Protein AF-A0A8X8XPQ0-F1 (afdb_monomer_lite)

Secondary structure (DSSP, 8-state):
-EEE----S-----S---SHHHHS--EE--SS-GGGS-TT-B-TTT--BGGGEEE--S---TTTT-HHHHHHHHHHHHHHHHHHHHHHHHHHHHHHHHHHHHHHHHHH-

Structure (mmCIF, N/CA/C/O backbone):
data_AF-A0A8X8XPQ0-F1
#
_entry.id   AF-A0A8X8XPQ0-F1
#
loop_
_atom_site.group_PDB
_atom_site.id
_atom_site.type_symbol
_atom_site.label_atom_id
_atom_site.label_alt_id
_atom_site.label_comp_id
_atom_site.label_asym_id
_atom_site.label_entity_id
_atom_site.label_seq_id
_atom_site.pdbx_PDB_ins_code
_atom_site.Cartn_x
_atom_site.Cartn_y
_atom_site.Cartn_z
_atom_site.occupancy
_atom_site.B_iso_or_equiv
_atom_site.auth_seq_id
_atom_site.auth_comp_id
_atom_site.auth_asym_id
_atom_site.auth_atom_id
_atom_site.pdbx_PDB_model_num
ATOM 1 N N . MET A 1 1 ? -11.216 2.196 26.673 1.00 53.94 1 MET A N 1
ATOM 2 C CA . MET A 1 1 ? -11.235 1.758 25.255 1.00 53.94 1 MET A CA 1
ATOM 3 C C . MET A 1 1 ? -11.029 0.258 25.223 1.00 53.94 1 MET A C 1
ATOM 5 O O . MET A 1 1 ? -10.271 -0.204 26.061 1.00 53.94 1 MET A O 1
ATOM 9 N N . LEU A 1 2 ? -11.692 -0.515 24.352 1.00 52.62 2 LEU A N 1
ATOM 10 C CA . LEU A 1 2 ? -11.440 -1.961 24.265 1.00 52.62 2 LEU A CA 1
ATOM 11 C C . LEU A 1 2 ? -11.214 -2.464 22.832 1.00 52.62 2 LEU A C 1
ATOM 13 O O . LEU A 1 2 ? -11.853 -1.984 21.898 1.00 52.62 2 LEU A O 1
ATOM 17 N N . TYR A 1 3 ? -10.321 -3.446 22.681 1.00 57.41 3 TYR A N 1
ATOM 18 C CA . TYR A 1 3 ? -9.972 -4.126 21.435 1.00 57.41 3 TYR A CA 1
ATOM 19 C C . TYR A 1 3 ? -10.471 -5.574 21.431 1.00 57.41 3 TYR A C 1
ATOM 21 O O . TYR A 1 3 ? -10.349 -6.286 22.425 1.00 57.41 3 TYR A O 1
ATOM 29 N N . CYS A 1 4 ? -11.011 -6.029 20.302 1.00 49.16 4 CYS A N 1
ATOM 30 C CA . CYS A 1 4 ? -11.402 -7.425 20.116 1.00 49.16 4 CYS A CA 1
ATOM 31 C C . CYS A 1 4 ? -10.181 -8.247 19.664 1.00 49.16 4 CYS A C 1
ATOM 33 O O . CYS A 1 4 ? -9.804 -8.194 18.493 1.00 49.16 4 CYS A O 1
ATOM 35 N N . THR A 1 5 ? -9.527 -8.978 20.572 1.00 52.88 5 THR A N 1
ATOM 36 C CA . THR A 1 5 ? -8.434 -9.899 20.210 1.00 52.88 5 THR A CA 1
ATOM 37 C C . THR A 1 5 ? -8.997 -11.250 19.789 1.00 52.88 5 THR A C 1
ATOM 39 O O . THR A 1 5 ? -9.663 -11.935 20.567 1.00 52.88 5 THR A O 1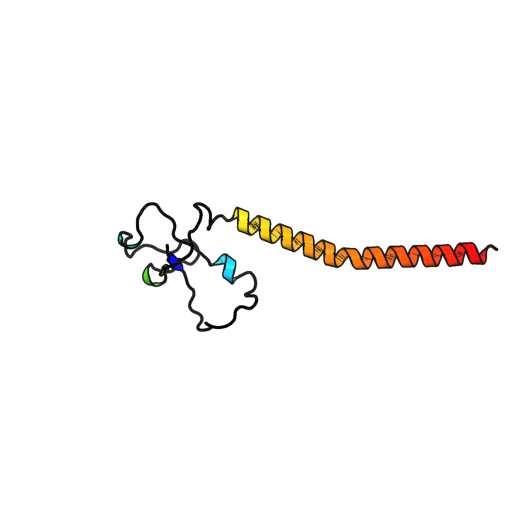
ATOM 42 N N . PHE A 1 6 ? -8.698 -11.665 18.560 1.00 44.72 6 PHE A N 1
ATOM 43 C CA . PHE A 1 6 ? -8.823 -13.060 18.158 1.00 44.72 6 PHE A CA 1
ATOM 44 C C . PHE A 1 6 ? -7.607 -13.792 18.743 1.00 44.72 6 PHE A C 1
ATOM 46 O O . PHE A 1 6 ? -6.495 -13.658 18.245 1.00 44.72 6 PHE A O 1
ATOM 53 N N . LEU A 1 7 ? -7.793 -14.472 19.877 1.00 42.44 7 LEU A N 1
ATOM 54 C CA . LEU A 1 7 ? -6.767 -15.317 20.487 1.00 42.44 7 LEU A CA 1
ATOM 55 C C . LEU A 1 7 ? -6.547 -16.551 19.602 1.00 42.44 7 LEU A C 1
ATOM 57 O O . LEU A 1 7 ? -7.137 -17.601 19.832 1.00 42.44 7 LEU A O 1
ATOM 61 N N . THR A 1 8 ? -5.690 -16.437 18.597 1.00 43.06 8 THR A N 1
ATOM 62 C CA . THR A 1 8 ? -4.793 -17.549 18.274 1.00 43.06 8 THR A CA 1
ATOM 63 C C . THR A 1 8 ? -3.577 -17.372 19.175 1.00 43.06 8 THR A C 1
ATOM 65 O O . THR A 1 8 ? -2.969 -16.304 19.144 1.00 43.06 8 THR A O 1
ATOM 68 N N . GLY A 1 9 ? -3.281 -18.357 20.027 1.00 41.59 9 GLY A N 1
ATOM 69 C CA . GLY A 1 9 ? -2.224 -18.315 21.042 1.00 41.59 9 GLY A CA 1
ATOM 70 C C . GLY A 1 9 ? -0.811 -18.174 20.470 1.00 41.59 9 GLY A C 1
ATOM 71 O O . GLY A 1 9 ? -0.069 -19.143 20.426 1.00 41.59 9 GLY A O 1
ATOM 72 N N . TYR A 1 10 ? -0.462 -16.964 20.048 1.00 45.78 10 TYR A N 1
ATOM 73 C CA . TYR A 1 10 ? 0.873 -16.510 19.668 1.00 45.78 10 TYR A CA 1
ATOM 74 C C . TY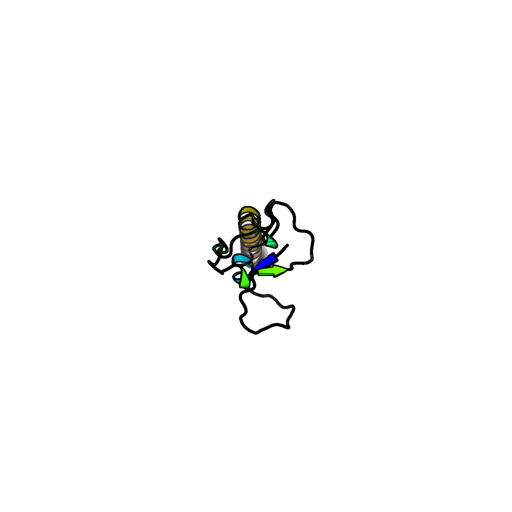R A 1 10 ? 0.981 -15.038 20.089 1.00 45.78 10 TYR A C 1
ATOM 76 O O . TYR A 1 10 ? 0.881 -14.116 19.277 1.00 45.78 10 TYR A O 1
ATOM 84 N N . ASP A 1 11 ? 1.097 -14.830 21.399 1.00 51.41 11 ASP A N 1
ATOM 85 C CA . ASP A 1 11 ? 1.736 -13.635 21.940 1.00 51.41 11 ASP A CA 1
ATOM 86 C C . ASP A 1 11 ? 3.256 -13.839 21.836 1.00 51.41 11 ASP A C 1
ATOM 88 O O . ASP A 1 11 ? 3.735 -14.959 21.997 1.00 51.41 11 ASP A O 1
ATOM 92 N N . ILE A 1 12 ? 3.997 -12.748 21.614 1.00 36.19 12 ILE A N 1
ATOM 93 C CA . ILE A 1 12 ? 5.452 -12.662 21.371 1.00 36.19 12 ILE A CA 1
ATOM 94 C C . ILE A 1 12 ? 5.817 -12.834 19.887 1.00 36.19 12 ILE A C 1
ATOM 96 O O . ILE A 1 12 ? 6.093 -13.931 19.432 1.00 36.19 12 ILE A O 1
ATOM 100 N N . ILE A 1 13 ? 5.815 -11.733 19.128 1.00 30.67 13 ILE A N 1
ATOM 101 C CA . ILE A 1 13 ? 6.833 -11.344 18.125 1.00 30.67 13 ILE A CA 1
ATOM 102 C C . ILE A 1 13 ? 6.313 -10.072 17.418 1.00 30.67 13 ILE A C 1
ATOM 104 O O . ILE A 1 13 ? 5.268 -10.063 16.770 1.00 30.67 13 ILE A O 1
ATOM 108 N N . GLN A 1 14 ? 7.062 -8.976 17.564 1.00 38.75 14 GLN A N 1
ATOM 109 C CA . GLN A 1 14 ? 6.911 -7.681 16.881 1.00 38.75 14 GLN A CA 1
ATOM 110 C C . GLN A 1 14 ? 7.294 -7.763 15.388 1.00 38.75 14 GLN A C 1
ATOM 112 O O . GLN A 1 14 ? 8.095 -6.970 14.905 1.00 38.75 14 GLN A O 1
ATOM 117 N N . VAL A 1 15 ? 6.779 -8.734 14.632 1.00 35.75 15 VAL A N 1
ATOM 118 C CA . VAL A 1 15 ? 7.158 -8.898 13.219 1.00 35.75 15 VAL A CA 1
ATOM 119 C C . VAL A 1 15 ? 5.914 -9.133 12.375 1.00 35.75 15 VAL A C 1
ATOM 121 O O . VAL A 1 15 ? 5.243 -10.153 12.491 1.00 35.75 15 VAL A O 1
ATOM 124 N N . GLN A 1 16 ? 5.613 -8.138 11.539 1.00 44.56 16 GLN A N 1
ATOM 125 C CA . GLN A 1 16 ? 4.949 -8.285 10.246 1.00 44.56 16 GLN A CA 1
ATOM 126 C C . GLN A 1 16 ? 3.777 -9.283 10.200 1.00 44.56 16 GLN A C 1
ATOM 128 O O . GLN A 1 16 ? 3.850 -10.299 9.511 1.00 44.56 16 GLN A O 1
ATOM 133 N N . LYS A 1 17 ? 2.653 -8.998 10.871 1.00 41.28 17 LYS A N 1
ATOM 134 C CA . LYS A 1 17 ? 1.435 -9.781 10.622 1.00 41.28 17 LYS A CA 1
ATOM 135 C C . LYS A 1 17 ? 0.693 -9.261 9.377 1.00 41.28 17 LYS A C 1
ATOM 137 O O . LYS A 1 17 ? 0.294 -8.092 9.341 1.00 41.28 17 LYS A O 1
ATOM 142 N N . PRO A 1 18 ? 0.540 -10.099 8.335 1.00 40.53 18 PRO A N 1
ATOM 143 C CA . PRO A 1 18 ? 0.247 -9.666 6.975 1.00 40.53 18 PRO A CA 1
ATOM 144 C C . PRO A 1 18 ? -1.244 -9.378 6.822 1.00 40.53 18 PRO A C 1
ATOM 146 O O . PRO A 1 18 ? -2.022 -10.315 6.848 1.00 40.53 18 PRO A O 1
ATOM 149 N N . ILE A 1 19 ? -1.632 -8.105 6.659 1.00 42.56 19 ILE A N 1
ATOM 150 C CA . ILE A 1 19 ? -2.913 -7.569 6.118 1.00 42.56 19 ILE A CA 1
ATOM 151 C C . ILE A 1 19 ? -4.249 -8.048 6.756 1.00 42.56 19 ILE A C 1
ATOM 153 O O . ILE A 1 19 ? -5.136 -7.227 6.985 1.00 42.56 19 ILE A O 1
ATOM 157 N N . LEU A 1 20 ? -4.417 -9.325 7.086 1.00 40.62 20 LEU A N 1
ATOM 158 C CA . LEU A 1 20 ? -5.562 -9.965 7.733 1.00 40.62 20 LEU A CA 1
ATOM 159 C C . LEU A 1 20 ? -5.747 -9.536 9.199 1.00 40.62 20 LEU A C 1
ATOM 161 O O . LEU A 1 20 ? -6.883 -9.345 9.628 1.00 40.62 20 LEU A O 1
ATOM 165 N N . GLU A 1 21 ? -4.670 -9.278 9.949 1.00 41.78 21 GLU A N 1
ATOM 166 C CA . GLU A 1 21 ? -4.774 -8.832 11.354 1.00 41.78 21 GLU A CA 1
ATOM 167 C C . GLU A 1 21 ? -5.345 -7.405 11.479 1.00 41.78 21 GLU A C 1
ATOM 169 O O . GLU A 1 21 ? -6.081 -7.086 12.413 1.00 41.78 21 GLU A O 1
ATOM 174 N N . TRP A 1 22 ? -5.067 -6.546 10.496 1.00 42.22 22 TRP A N 1
ATOM 175 C CA . TRP A 1 22 ? -5.568 -5.169 10.455 1.00 42.22 22 TR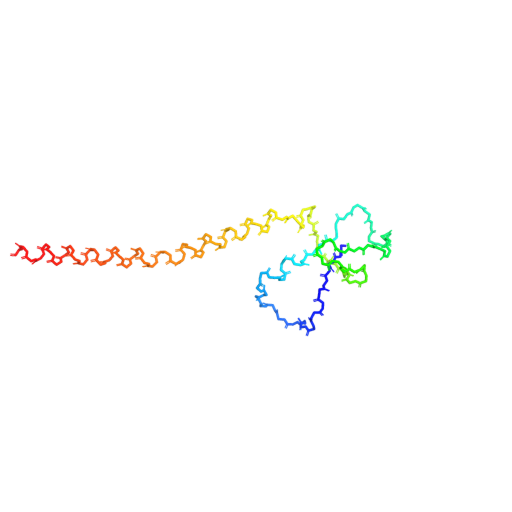P A CA 1
ATOM 176 C C . TRP A 1 22 ? -7.039 -5.078 10.045 1.00 42.22 22 TRP A C 1
ATOM 178 O O . TRP A 1 22 ? -7.719 -4.112 10.390 1.00 42.22 22 TRP A O 1
ATOM 188 N N . LEU A 1 23 ? -7.551 -6.081 9.327 1.00 43.09 23 LEU A N 1
ATOM 189 C CA . LEU A 1 23 ? -8.949 -6.114 8.905 1.00 43.09 23 LEU A CA 1
ATOM 190 C C . LEU A 1 23 ? -9.890 -6.461 10.066 1.00 43.09 23 LEU A C 1
ATOM 192 O O . LEU A 1 23 ? -10.981 -5.895 10.129 1.00 43.09 23 LEU A O 1
ATOM 196 N N . LEU A 1 24 ? -9.448 -7.284 11.025 1.00 53.06 24 LEU A N 1
ATOM 197 C CA . LEU A 1 24 ? -10.245 -7.684 12.194 1.00 53.06 24 LEU A CA 1
ATOM 198 C C . LEU A 1 24 ? -10.058 -6.812 13.450 1.00 53.06 24 LEU A C 1
ATOM 200 O O . LEU A 1 24 ? -10.642 -7.108 14.495 1.00 53.06 24 LEU A O 1
ATOM 204 N N . ARG A 1 25 ? -9.279 -5.724 13.387 1.00 65.06 25 ARG A N 1
ATOM 205 C CA . ARG A 1 25 ? -9.112 -4.816 14.532 1.00 65.06 25 ARG A CA 1
ATOM 206 C C . ARG A 1 25 ? -10.305 -3.863 14.629 1.00 65.06 25 ARG A C 1
ATOM 208 O O . ARG A 1 25 ? -10.322 -2.830 13.972 1.00 65.06 25 ARG A O 1
ATOM 215 N N . TYR A 1 26 ? -11.288 -4.194 15.460 1.00 73.06 26 TYR A N 1
ATOM 216 C CA . TYR A 1 26 ? -12.330 -3.253 15.878 1.00 73.06 26 TYR A CA 1
ATOM 217 C C . TYR A 1 26 ? -11.952 -2.620 17.221 1.00 73.06 26 TYR A C 1
ATOM 219 O O . TYR A 1 26 ? -11.554 -3.331 18.153 1.00 73.06 26 TYR A O 1
ATOM 227 N N . ILE A 1 27 ? -12.071 -1.294 17.310 1.00 76.88 27 ILE A N 1
ATOM 228 C CA . ILE A 1 27 ? -11.862 -0.526 18.541 1.00 76.88 27 ILE A CA 1
ATOM 229 C C . ILE A 1 27 ? -13.197 0.089 18.953 1.00 76.88 27 ILE A C 1
ATOM 231 O O . ILE A 1 27 ? -13.813 0.808 18.170 1.00 76.88 27 ILE A O 1
ATOM 235 N N . TYR A 1 28 ? -13.620 -0.183 20.189 1.00 76.56 28 TYR A N 1
ATOM 236 C CA . TYR A 1 28 ? -14.826 0.411 20.761 1.00 76.56 28 TYR A CA 1
ATOM 237 C C . TYR A 1 28 ? -14.546 1.849 21.225 1.00 76.56 28 TYR A C 1
ATOM 239 O O . TYR A 1 28 ? -13.740 2.057 22.141 1.00 76.56 28 TYR A O 1
ATOM 247 N N . ASN A 1 29 ? -15.207 2.818 20.586 1.00 75.94 29 ASN A N 1
ATOM 248 C CA . ASN A 1 29 ? -15.105 4.252 20.873 1.00 75.94 29 ASN A CA 1
ATOM 249 C C . ASN A 1 29 ? -16.484 4.933 20.763 1.00 75.94 29 ASN A C 1
ATOM 251 O O . ASN A 1 29 ? -16.662 5.893 20.016 1.00 75.94 29 ASN A O 1
ATOM 255 N N . ASP A 1 30 ? -17.476 4.390 21.470 1.00 75.62 30 ASP A N 1
ATOM 256 C CA . ASP A 1 30 ? -18.815 4.978 21.544 1.00 75.62 30 ASP A CA 1
ATOM 257 C C . ASP A 1 30 ? -18.978 5.873 22.779 1.00 75.62 30 ASP A C 1
ATOM 259 O O . ASP A 1 30 ? -18.205 5.817 23.736 1.00 75.62 30 ASP A O 1
ATOM 263 N N . ARG A 1 31 ? -20.034 6.699 22.776 1.00 75.00 31 ARG A N 1
ATOM 264 C CA . ARG A 1 31 ? -20.365 7.599 23.898 1.00 75.00 31 ARG A CA 1
ATOM 265 C C . ARG A 1 31 ? -20.748 6.841 25.169 1.00 75.00 31 ARG A C 1
ATOM 267 O O . ARG A 1 31 ? -20.610 7.369 26.269 1.00 75.00 31 ARG A O 1
ATOM 274 N N . THR A 1 32 ? -21.274 5.629 25.021 1.00 79.81 32 THR A N 1
ATOM 275 C CA . THR A 1 32 ? -21.634 4.764 26.140 1.00 79.81 32 THR A CA 1
ATOM 276 C C . THR A 1 32 ? -20.391 4.045 26.660 1.00 79.81 32 THR A C 1
ATOM 278 O O . THR A 1 32 ? -19.701 3.389 25.877 1.00 79.81 32 THR A O 1
ATOM 281 N N . PRO A 1 33 ? -20.097 4.109 27.970 1.00 79.81 33 PRO A N 1
ATOM 282 C CA . PRO A 1 33 ? -18.993 3.350 28.540 1.00 79.81 33 PRO A CA 1
ATOM 283 C C . PRO A 1 33 ? -19.259 1.849 28.380 1.00 79.81 33 PRO A C 1
ATOM 285 O O . PRO A 1 33 ? -20.406 1.394 28.425 1.00 79.81 33 PRO A O 1
ATOM 288 N N . PHE A 1 34 ? -18.197 1.078 28.167 1.00 76.88 34 PHE A N 1
ATOM 289 C CA . PHE A 1 34 ? -18.294 -0.342 27.830 1.00 76.88 34 PHE A CA 1
ATOM 290 C C . PHE A 1 34 ? -18.939 -1.180 28.944 1.00 76.88 34 PHE A C 1
ATOM 292 O O . PHE A 1 34 ? -19.604 -2.182 28.676 1.00 76.88 34 PHE A O 1
ATOM 299 N N . GLU A 1 35 ? -18.803 -0.756 30.200 1.00 79.50 35 GLU A N 1
ATOM 300 C CA . GLU A 1 35 ? -19.402 -1.429 31.352 1.00 79.50 35 GLU A CA 1
ATOM 301 C C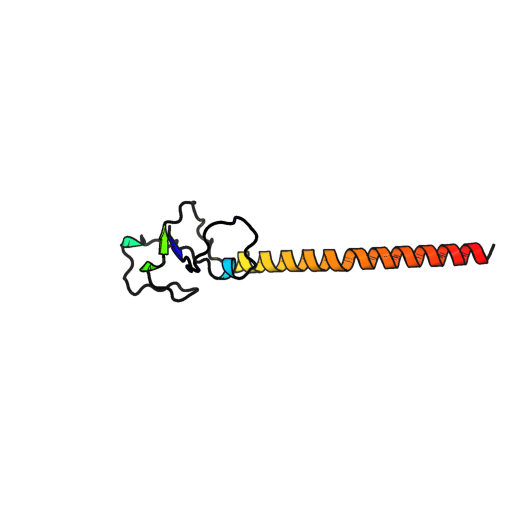 . GLU A 1 35 ? -20.934 -1.440 31.263 1.00 79.50 35 GLU A C 1
ATOM 303 O O . GLU A 1 35 ? -21.554 -2.438 31.619 1.00 79.50 35 GLU A O 1
ATOM 308 N N . LYS A 1 36 ? -21.539 -0.383 30.701 1.00 82.75 36 LYS A N 1
ATOM 309 C CA . LYS A 1 36 ? -23.000 -0.236 30.560 1.00 82.75 36 LYS A CA 1
ATOM 310 C C . LYS A 1 36 ? -23.581 -0.936 29.332 1.00 82.75 36 LYS A C 1
ATOM 312 O O . LYS A 1 36 ? -24.796 -0.935 29.149 1.00 82.75 36 LYS A O 1
ATOM 317 N N . LEU A 1 37 ? -22.738 -1.506 28.474 1.00 82.38 37 LEU A N 1
ATOM 318 C CA . LEU A 1 37 ? -23.200 -2.227 27.294 1.00 82.38 37 LEU A CA 1
ATOM 319 C C . LEU A 1 37 ? -23.869 -3.541 27.703 1.00 82.38 37 LEU A C 1
ATOM 321 O O . LEU A 1 37 ? -23.385 -4.232 28.597 1.00 82.38 37 LEU A O 1
ATOM 325 N N . THR A 1 38 ? -24.958 -3.905 27.038 1.00 80.56 38 THR A N 1
ATOM 326 C CA . THR A 1 38 ? -25.634 -5.183 27.293 1.00 80.56 38 THR A CA 1
ATOM 327 C C . THR A 1 38 ? -24.764 -6.361 26.833 1.00 80.56 38 THR A C 1
ATOM 329 O O . THR A 1 38 ? -23.923 -6.217 25.942 1.00 80.56 38 THR A O 1
ATOM 332 N N . ASP A 1 39 ? -24.961 -7.544 27.416 1.00 76.44 39 ASP A N 1
ATOM 333 C CA . ASP A 1 39 ? -24.198 -8.751 27.046 1.00 76.44 39 ASP A CA 1
ATOM 334 C C . ASP A 1 39 ? -24.508 -9.264 25.630 1.00 76.44 39 ASP A C 1
ATOM 336 O O . ASP A 1 39 ? -23.723 -10.017 25.055 1.00 76.44 39 ASP A O 1
ATOM 340 N N . ASN A 1 40 ? -25.606 -8.785 25.035 1.00 80.75 40 ASN A N 1
ATOM 341 C CA . ASN A 1 40 ? -26.001 -9.048 23.649 1.00 80.75 40 ASN A CA 1
ATOM 342 C C . ASN A 1 40 ? -25.224 -8.204 22.626 1.00 80.75 40 ASN A C 1
ATOM 344 O O . ASN A 1 40 ? -25.537 -8.226 21.437 1.00 80.75 40 ASN A O 1
ATOM 348 N N . TYR A 1 41 ? -24.228 -7.434 23.063 1.00 82.31 41 TYR A N 1
ATOM 349 C CA . TYR A 1 41 ? -23.376 -6.689 22.153 1.00 82.31 41 TYR A CA 1
ATOM 350 C C . TYR A 1 41 ? -22.382 -7.607 21.431 1.00 82.31 41 TYR A C 1
ATOM 352 O O . TYR A 1 41 ? -21.561 -8.297 22.052 1.00 82.31 41 TYR A O 1
ATOM 360 N N . PHE A 1 42 ? -22.422 -7.551 20.100 1.00 81.81 42 PHE A N 1
ATOM 361 C CA . PHE A 1 42 ? -21.519 -8.268 19.209 1.00 81.81 42 PHE A CA 1
ATOM 362 C C . PHE A 1 42 ? -20.647 -7.292 18.423 1.00 81.81 42 PHE A C 1
ATOM 364 O O . PHE A 1 42 ? -21.114 -6.264 17.937 1.00 81.81 42 PHE A O 1
ATOM 371 N N . CYS A 1 43 ? -19.368 -7.634 18.265 1.00 81.62 43 CYS A N 1
ATOM 372 C CA . CYS A 1 43 ? -18.451 -6.873 17.426 1.00 81.62 43 CYS A CA 1
ATOM 373 C C . CYS A 1 43 ? -18.958 -6.837 15.967 1.00 81.62 43 CYS A C 1
ATOM 375 O O . CYS A 1 43 ? -19.108 -7.909 15.377 1.00 81.62 43 CYS A O 1
ATOM 377 N N . PRO A 1 44 ? -19.135 -5.659 15.339 1.00 78.94 44 PRO A N 1
ATOM 378 C CA . PRO A 1 44 ? -19.664 -5.557 13.973 1.00 78.94 44 PRO A CA 1
ATOM 379 C C . PRO A 1 44 ? -18.709 -6.104 12.901 1.00 78.94 44 PRO A C 1
ATOM 381 O O . PRO A 1 44 ? -19.122 -6.338 11.772 1.00 78.94 44 PRO A O 1
ATOM 384 N N . VAL A 1 45 ? -17.432 -6.315 13.239 1.00 72.81 45 VAL A N 1
ATOM 385 C CA . VAL A 1 45 ? -16.417 -6.825 12.303 1.00 72.81 45 VAL A CA 1
ATOM 386 C C . VAL A 1 45 ? -16.331 -8.354 12.318 1.00 72.81 45 VAL A C 1
ATOM 388 O O . VAL A 1 45 ? -16.097 -8.961 11.279 1.00 72.81 45 VAL A O 1
ATOM 391 N N . CYS A 1 46 ? -16.492 -8.992 13.482 1.00 71.62 46 CYS A N 1
ATOM 392 C CA . CYS A 1 46 ? -16.220 -10.428 13.645 1.00 71.62 46 CYS A CA 1
ATOM 393 C C . CYS A 1 46 ? -17.282 -11.212 14.431 1.00 71.62 46 CYS A C 1
ATOM 395 O O . CYS A 1 46 ? -17.095 -12.403 14.673 1.00 71.62 46 CYS A O 1
ATOM 397 N N . GLY A 1 47 ? -18.362 -10.570 14.887 1.00 76.44 47 GLY A N 1
ATOM 398 C CA . GLY A 1 47 ? -19.432 -11.224 15.649 1.00 76.44 47 GLY A CA 1
ATOM 399 C C . GLY A 1 47 ? -19.004 -11.739 17.028 1.00 76.44 47 GLY A C 1
ATOM 400 O O . GLY A 1 47 ? -19.681 -12.569 17.628 1.00 76.44 47 GLY A O 1
ATOM 401 N N . ALA A 1 48 ? -17.858 -11.2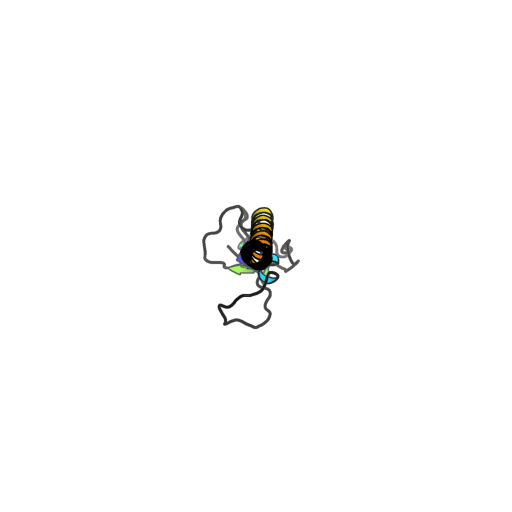97 17.553 1.00 80.62 48 ALA A N 1
ATOM 402 C CA . ALA A 1 48 ? -17.405 -11.705 18.876 1.00 80.62 48 ALA A CA 1
ATOM 403 C C . ALA A 1 48 ? -18.282 -11.077 19.982 1.00 80.62 48 ALA A C 1
ATOM 405 O O . ALA A 1 48 ? -18.538 -9.873 19.927 1.00 80.62 48 ALA A O 1
ATOM 406 N N . PRO A 1 49 ? -18.703 -11.850 21.003 1.00 82.88 49 PRO A N 1
ATOM 407 C CA . PRO A 1 49 ? -19.439 -11.334 22.149 1.00 82.88 49 PRO A CA 1
ATOM 408 C C . PRO A 1 49 ? -18.540 -10.474 23.044 1.00 82.88 49 PRO A C 1
ATOM 410 O O . PRO A 1 49 ? -17.316 -10.661 23.076 1.00 82.88 49 PRO A O 1
ATOM 413 N N . LYS A 1 50 ? -19.171 -9.603 23.838 1.00 80.81 50 LYS A N 1
ATOM 414 C CA . LYS A 1 50 ? -18.561 -8.636 24.771 1.00 80.81 50 LYS A CA 1
ATOM 415 C C . LYS A 1 50 ? -17.348 -9.163 25.567 1.00 80.81 50 LYS A C 1
ATOM 417 O O . LYS A 1 50 ? -16.349 -8.465 25.693 1.00 80.81 50 LYS A O 1
ATOM 422 N N . ARG A 1 51 ? -17.361 -10.425 26.010 1.00 78.12 51 ARG A N 1
ATOM 423 C CA . ARG A 1 51 ? -16.251 -11.082 26.745 1.00 78.12 51 ARG A CA 1
ATOM 424 C C . ARG A 1 51 ? -14.888 -11.128 26.029 1.00 78.12 51 ARG A C 1
ATOM 426 O O . ARG A 1 51 ? -13.882 -11.394 26.676 1.00 78.12 51 ARG A O 1
ATOM 433 N N . ARG A 1 52 ? -14.833 -10.931 24.705 1.00 74.00 52 ARG A N 1
ATOM 434 C CA . ARG A 1 52 ? -13.575 -10.938 23.922 1.00 74.00 52 ARG A CA 1
ATOM 435 C C . ARG A 1 52 ? -12.919 -9.562 23.784 1.00 74.00 52 ARG A C 1
ATOM 437 O O . ARG A 1 52 ? -11.825 -9.463 23.230 1.00 74.00 52 ARG A O 1
ATOM 444 N N . PHE A 1 53 ? -13.568 -8.515 24.276 1.00 77.31 53 PHE A N 1
ATOM 445 C CA . PHE A 1 53 ? -13.016 -7.171 24.280 1.00 77.31 53 PHE A CA 1
ATOM 446 C C . PHE A 1 53 ? -12.056 -7.002 25.461 1.00 77.31 53 PHE A C 1
ATOM 448 O O . PHE A 1 53 ? -12.391 -7.329 26.597 1.00 77.31 53 PHE A O 1
ATOM 455 N N . ARG A 1 54 ? -10.857 -6.484 25.198 1.00 77.00 54 ARG A N 1
ATOM 456 C CA . ARG A 1 54 ? -9.818 -6.211 26.202 1.00 77.00 54 ARG A CA 1
ATOM 457 C C . ARG A 1 54 ? -9.515 -4.721 26.287 1.00 77.00 54 ARG A C 1
ATOM 459 O O . ARG A 1 54 ? -9.544 -4.078 25.247 1.00 77.00 54 ARG A O 1
ATOM 466 N N . PRO A 1 55 ? -9.184 -4.162 27.459 1.00 70.06 55 PRO A N 1
ATOM 467 C CA . PRO A 1 55 ? -8.856 -2.745 27.595 1.00 70.06 55 PRO A CA 1
ATOM 468 C C . PRO A 1 55 ? -7.636 -2.355 26.744 1.00 70.06 55 PRO A C 1
ATOM 470 O O . PRO A 1 55 ? -6.546 -2.885 26.924 1.00 70.06 55 PRO A O 1
ATOM 473 N N . TYR A 1 56 ? -7.839 -1.441 25.796 1.00 62.56 56 TYR A N 1
ATOM 474 C CA . TYR A 1 56 ? -6.818 -0.809 24.964 1.00 62.56 56 TYR A CA 1
ATOM 475 C C . TYR A 1 56 ? -6.349 0.478 25.648 1.00 62.56 56 TYR A C 1
ATOM 477 O O . TYR A 1 56 ? -7.182 1.299 26.031 1.00 62.56 56 TYR A O 1
ATOM 485 N N . ALA A 1 57 ? -5.037 0.628 25.822 1.00 53.69 57 ALA A N 1
ATOM 486 C CA . ALA A 1 57 ? -4.425 1.731 26.559 1.00 53.69 57 ALA A CA 1
ATOM 487 C C . ALA A 1 57 ? -4.167 3.038 25.773 1.00 53.69 57 ALA A C 1
ATOM 489 O O . ALA A 1 57 ? -4.203 4.086 26.413 1.00 53.69 57 ALA A O 1
ATOM 490 N N . PRO A 1 58 ? -3.884 3.054 24.453 1.00 66.69 58 PRO A N 1
ATOM 491 C CA . PRO A 1 58 ? -3.601 4.319 23.778 1.00 66.69 58 PRO A CA 1
ATOM 492 C C . PRO A 1 58 ? -4.895 5.085 23.488 1.00 66.69 58 PRO A C 1
ATOM 494 O O . PRO A 1 58 ? -5.928 4.472 23.226 1.00 66.69 58 PRO A O 1
ATOM 497 N N . ASP A 1 59 ? -4.819 6.417 23.514 1.00 58.19 59 ASP A N 1
ATOM 498 C CA . ASP A 1 59 ? -5.912 7.299 23.105 1.00 58.19 59 ASP A CA 1
ATOM 499 C C . ASP A 1 59 ? -6.216 7.090 21.616 1.00 58.19 59 ASP A C 1
ATOM 501 O O . ASP A 1 59 ? -5.325 7.083 20.763 1.00 58.19 59 ASP A O 1
ATOM 505 N N . VAL A 1 60 ? -7.487 6.859 21.312 1.00 61.59 60 VAL A N 1
ATOM 506 C CA . VAL A 1 60 ? -7.953 6.492 19.985 1.00 61.59 60 VAL A CA 1
ATOM 507 C C . VAL A 1 60 ? -8.861 7.593 19.464 1.00 61.59 60 VAL A C 1
ATOM 509 O O . VAL A 1 60 ? -9.914 7.881 20.033 1.00 61.59 60 VAL A O 1
ATOM 512 N N . SER A 1 61 ? -8.471 8.181 18.334 1.00 61.84 61 SER A N 1
ATOM 513 C CA . SER A 1 61 ? -9.254 9.216 17.665 1.00 61.84 61 SER A CA 1
ATOM 514 C C . SER A 1 61 ? -10.635 8.695 17.237 1.00 61.84 61 SER A C 1
ATOM 516 O O . SER A 1 61 ? -10.845 7.494 17.031 1.00 61.84 61 SER A O 1
ATOM 518 N N . LYS A 1 62 ? -11.598 9.613 17.078 1.00 62.41 62 LYS A N 1
ATOM 519 C CA . LYS A 1 62 ? -13.019 9.317 16.788 1.00 62.41 62 LYS A CA 1
ATOM 520 C C . LYS A 1 62 ? -13.259 8.444 15.539 1.00 62.41 62 LYS A C 1
ATOM 522 O O . LYS A 1 62 ? -14.346 7.904 15.396 1.00 62.41 62 LYS A O 1
ATOM 527 N N . ASN A 1 63 ? -12.251 8.256 14.680 1.00 59.38 63 ASN A N 1
ATOM 528 C CA . ASN A 1 63 ? -12.355 7.554 13.396 1.00 59.38 63 ASN A CA 1
ATOM 529 C C . ASN A 1 63 ? -11.424 6.333 13.267 1.00 59.38 63 ASN A C 1
ATOM 531 O O . ASN A 1 63 ? -11.159 5.877 12.162 1.00 59.38 63 ASN A O 1
ATOM 535 N N . ALA A 1 64 ? -10.915 5.755 14.355 1.00 62.00 64 ALA A N 1
ATOM 536 C CA . ALA A 1 64 ? -9.935 4.664 14.238 1.00 62.00 64 ALA A CA 1
ATOM 537 C C . ALA A 1 64 ? -10.450 3.354 13.606 1.00 62.00 64 ALA A C 1
ATOM 539 O O . ALA A 1 64 ? -9.654 2.471 13.285 1.00 62.00 64 ALA A O 1
ATOM 540 N N . ASN A 1 65 ? -11.765 3.214 13.419 1.00 67.00 65 ASN A N 1
ATOM 541 C CA . ASN A 1 65 ? -12.368 2.080 12.715 1.00 67.00 65 ASN A CA 1
ATOM 542 C C . ASN A 1 65 ? -12.795 2.417 11.271 1.00 67.00 65 ASN A C 1
ATOM 544 O O . ASN A 1 65 ? -13.510 1.635 10.646 1.00 67.00 65 ASN A O 1
ATOM 548 N N . SER A 1 66 ? -12.398 3.577 10.743 1.00 64.00 66 SER A N 1
ATOM 549 C CA . SER A 1 66 ? -12.826 4.028 9.422 1.00 64.00 66 SER A CA 1
ATOM 550 C C . SER A 1 66 ? -12.195 3.171 8.307 1.00 64.00 66 SER A C 1
ATOM 552 O O . SER A 1 66 ? -11.028 2.763 8.360 1.00 64.00 66 SER A O 1
ATOM 554 N N . THR A 1 67 ? -13.013 2.776 7.326 1.00 66.44 67 THR A N 1
ATOM 555 C CA . THR A 1 67 ? -12.587 1.873 6.238 1.00 66.44 67 THR A CA 1
ATOM 556 C C . THR A 1 67 ? -11.824 2.591 5.132 1.00 66.44 67 THR A C 1
ATOM 558 O O . THR A 1 67 ? -11.070 1.954 4.406 1.00 66.44 67 THR A O 1
ATOM 561 N N . ASP A 1 68 ? -12.014 3.899 5.024 1.00 63.12 68 ASP A N 1
ATOM 562 C CA . ASP A 1 68 ? -11.296 4.860 4.182 1.00 63.12 68 ASP A CA 1
ATOM 563 C C . ASP A 1 68 ? -9.790 4.798 4.450 1.00 63.12 68 ASP A C 1
ATOM 565 O O . ASP A 1 68 ? -9.049 4.372 3.571 1.00 63.12 68 ASP A O 1
ATOM 569 N N . VAL A 1 69 ? -9.346 4.989 5.698 1.00 65.81 69 VAL A N 1
ATOM 570 C CA . VAL A 1 69 ? -7.921 4.867 6.074 1.00 65.81 69 VAL A CA 1
ATOM 571 C C . VAL A 1 69 ? -7.328 3.499 5.695 1.00 65.81 69 VAL A C 1
ATOM 573 O O . VAL A 1 69 ? -6.141 3.376 5.375 1.00 65.81 69 VAL A O 1
ATOM 576 N N . ARG A 1 70 ? -8.146 2.437 5.713 1.00 67.75 70 ARG A N 1
ATOM 577 C CA . ARG A 1 70 ? -7.724 1.081 5.319 1.00 67.75 70 ARG A CA 1
ATOM 578 C C . ARG A 1 70 ? -7.639 0.902 3.804 1.00 67.75 70 ARG A C 1
ATOM 580 O O . ARG A 1 70 ? -6.823 0.097 3.354 1.00 67.75 70 ARG A O 1
ATOM 587 N N . LYS A 1 71 ? -8.484 1.588 3.033 1.00 70.94 71 LYS A N 1
ATOM 588 C CA . LYS A 1 71 ? -8.462 1.573 1.564 1.00 70.94 71 LYS A CA 1
ATOM 589 C C . LYS A 1 71 ? -7.292 2.397 1.047 1.00 70.94 71 LYS A C 1
ATOM 591 O O . LYS A 1 71 ? -6.479 1.853 0.307 1.00 70.94 71 LYS A O 1
ATOM 596 N N . ASP A 1 72 ? -7.116 3.603 1.570 1.00 71.94 72 ASP A N 1
ATOM 597 C CA . ASP A 1 72 ? -6.048 4.516 1.160 1.00 71.94 72 ASP A CA 1
ATOM 598 C C . ASP A 1 72 ? -4.667 3.886 1.385 1.00 71.94 72 ASP A C 1
ATOM 600 O O . ASP A 1 72 ? -3.811 3.889 0.501 1.00 71.94 72 ASP A O 1
ATOM 604 N N . ARG A 1 73 ? -4.466 3.219 2.533 1.00 74.00 73 ARG A N 1
ATOM 605 C CA . ARG A 1 73 ? -3.223 2.478 2.807 1.00 74.00 73 ARG A CA 1
ATOM 606 C C . ARG A 1 73 ? -2.992 1.330 1.820 1.00 74.00 73 ARG A C 1
ATOM 608 O O . ARG A 1 73 ? -1.858 1.089 1.422 1.00 74.00 73 ARG A O 1
ATOM 615 N N . LYS A 1 74 ? -4.044 0.602 1.433 1.00 74.81 74 LYS A N 1
ATOM 616 C CA . LYS A 1 74 ? -3.931 -0.488 0.447 1.00 74.81 74 LYS A CA 1
ATOM 617 C C . LYS A 1 74 ? -3.594 0.042 -0.943 1.00 74.81 74 LYS A C 1
ATOM 619 O O . LYS A 1 74 ? -2.854 -0.614 -1.669 1.00 74.81 74 LYS A O 1
ATOM 624 N N . GLU A 1 75 ? -4.139 1.191 -1.317 1.00 76.19 75 GLU A N 1
ATOM 625 C CA . GLU A 1 75 ? -3.882 1.823 -2.611 1.00 76.19 75 GLU A CA 1
ATOM 626 C C . GLU A 1 75 ? -2.456 2.364 -2.705 1.00 76.19 75 GLU A C 1
ATOM 628 O O . GLU A 1 75 ? -1.798 2.141 -3.720 1.00 76.19 75 GLU A O 1
ATOM 633 N N . GLN A 1 76 ? -1.948 2.975 -1.630 1.00 74.75 76 GLN A N 1
ATOM 634 C CA . GLN A 1 76 ? -0.550 3.408 -1.552 1.00 74.75 76 GLN A CA 1
ATOM 635 C C . GLN A 1 76 ? 0.417 2.225 -1.680 1.00 74.75 76 GLN A C 1
ATOM 637 O O . GLN A 1 76 ? 1.288 2.246 -2.541 1.00 74.75 76 GLN A O 1
ATOM 642 N N . ILE A 1 77 ? 0.192 1.136 -0.936 1.00 79.94 77 ILE A N 1
ATOM 643 C CA . ILE A 1 77 ? 1.041 -0.066 -1.028 1.00 79.94 77 ILE A CA 1
ATOM 644 C C . ILE A 1 77 ? 1.030 -0.656 -2.449 1.00 79.94 77 ILE A C 1
ATOM 646 O O . ILE A 1 77 ? 2.079 -1.011 -2.977 1.00 79.94 77 ILE A O 1
ATOM 650 N N . LYS A 1 78 ? -0.138 -0.715 -3.107 1.00 78.12 78 LYS A N 1
ATOM 651 C CA . LYS A 1 78 ? -0.238 -1.193 -4.498 1.00 78.12 78 LYS A CA 1
ATOM 652 C C . LYS A 1 78 ? 0.503 -0.296 -5.489 1.00 78.12 78 LYS A C 1
ATOM 654 O O . LYS A 1 78 ? 1.086 -0.803 -6.443 1.00 78.12 78 LYS A O 1
ATOM 659 N N . ARG A 1 79 ? 0.449 1.025 -5.294 1.00 79.19 79 ARG A N 1
ATOM 660 C CA . ARG A 1 79 ? 1.195 2.004 -6.098 1.00 79.19 79 ARG A CA 1
ATOM 661 C C . ARG A 1 79 ? 2.696 1.794 -5.951 1.00 79.19 79 ARG A C 1
ATOM 663 O O . ARG A 1 79 ? 3.378 1.705 -6.966 1.00 79.19 79 ARG A O 1
ATOM 670 N N . ASP A 1 80 ? 3.180 1.678 -4.721 1.00 80.38 80 ASP A N 1
ATOM 671 C CA . ASP A 1 80 ? 4.609 1.540 -4.436 1.00 80.38 80 ASP A CA 1
ATOM 672 C C . ASP A 1 80 ? 5.164 0.206 -4.958 1.00 80.38 80 ASP A C 1
ATOM 674 O O . ASP A 1 80 ? 6.257 0.172 -5.521 1.00 80.38 80 ASP A O 1
ATOM 678 N N . GLU A 1 81 ? 4.386 -0.877 -4.876 1.00 83.00 81 GLU A N 1
ATOM 679 C CA . GLU A 1 81 ? 4.753 -2.180 -5.448 1.00 83.00 81 GLU A CA 1
ATOM 680 C C . GLU A 1 81 ? 4.760 -2.158 -6.984 1.00 83.00 81 GLU A C 1
ATOM 682 O O . GLU A 1 81 ? 5.705 -2.642 -7.611 1.00 83.00 81 GLU A O 1
ATOM 687 N N . ALA A 1 82 ? 3.766 -1.514 -7.607 1.00 80.69 82 ALA A N 1
ATOM 688 C CA . ALA A 1 82 ? 3.731 -1.345 -9.059 1.00 80.69 82 ALA A CA 1
ATOM 689 C C . ALA A 1 82 ? 4.914 -0.507 -9.574 1.00 80.69 82 ALA A C 1
ATOM 691 O O . ALA A 1 82 ? 5.500 -0.834 -10.608 1.00 80.69 82 ALA A O 1
ATOM 692 N N . VAL A 1 83 ? 5.296 0.550 -8.849 1.00 81.81 83 VAL A N 1
ATOM 693 C CA . VAL A 1 83 ? 6.472 1.368 -9.181 1.00 81.81 83 VAL A CA 1
ATOM 694 C C . VAL A 1 83 ? 7.757 0.566 -8.976 1.00 81.81 83 VAL A C 1
ATOM 696 O O . VAL A 1 83 ? 8.599 0.551 -9.873 1.00 81.81 83 VAL A O 1
ATOM 699 N N . GLY A 1 84 ? 7.890 -0.146 -7.854 1.00 82.94 84 GLY A N 1
ATOM 700 C CA . GLY A 1 84 ? 9.054 -0.985 -7.558 1.00 82.94 84 GLY A CA 1
ATOM 701 C C . GLY A 1 84 ? 9.285 -2.083 -8.598 1.00 82.94 84 GLY A C 1
ATOM 702 O O . GLY A 1 84 ? 10.430 -2.362 -8.948 1.00 82.94 84 GLY A O 1
ATOM 703 N N . GLN A 1 85 ? 8.212 -2.651 -9.153 1.00 88.94 85 GLN A N 1
ATOM 704 C CA . GLN A 1 85 ? 8.303 -3.636 -10.228 1.00 88.94 85 GLN A CA 1
ATOM 705 C C . GLN A 1 85 ? 8.616 -2.997 -11.589 1.00 88.94 85 GLN A C 1
ATOM 707 O O . GLN A 1 85 ? 9.425 -3.540 -12.333 1.00 88.94 85 GLN A O 1
ATOM 712 N N . ALA A 1 86 ? 8.001 -1.864 -11.941 1.00 87.75 86 ALA A N 1
ATOM 713 C CA . ALA A 1 86 ? 8.153 -1.258 -13.269 1.00 87.75 86 ALA A CA 1
ATOM 714 C C . ALA A 1 86 ? 9.498 -0.533 -13.471 1.00 87.75 86 ALA A C 1
ATOM 716 O O . ALA A 1 86 ? 10.056 -0.555 -14.571 1.00 87.75 86 ALA A O 1
ATOM 717 N N . LEU A 1 87 ? 10.030 0.094 -12.418 1.00 92.25 87 LEU A N 1
ATOM 718 C CA . LEU A 1 87 ? 11.261 0.886 -12.466 1.00 92.25 87 LEU A CA 1
ATOM 719 C C . LEU A 1 87 ? 12.494 0.122 -13.005 1.00 92.25 87 LEU A C 1
ATOM 721 O O . LEU A 1 87 ? 13.156 0.653 -13.899 1.00 92.25 87 LEU A O 1
ATOM 725 N N . PRO A 1 88 ? 12.813 -1.112 -12.561 1.00 90.88 88 PRO A N 1
ATOM 726 C CA . PRO A 1 88 ? 13.969 -1.848 -13.078 1.00 90.88 88 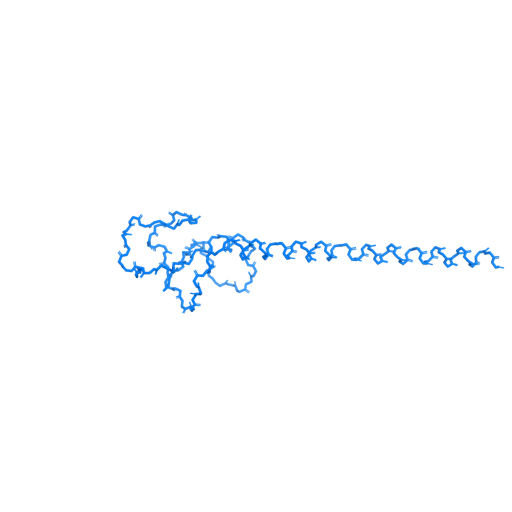PRO A CA 1
ATOM 727 C C . PRO A 1 88 ? 13.826 -2.226 -14.557 1.00 90.88 88 PRO A C 1
ATOM 729 O O . PRO A 1 88 ? 14.805 -2.145 -15.300 1.00 90.88 88 PRO A O 1
ATOM 732 N N . PHE A 1 89 ? 12.620 -2.581 -15.017 1.00 92.81 89 PHE A N 1
ATOM 733 C CA . PHE A 1 89 ? 12.391 -2.887 -16.434 1.00 92.81 89 PHE A CA 1
ATOM 734 C C . PHE A 1 89 ? 12.571 -1.649 -17.312 1.00 92.81 89 PHE A C 1
ATOM 736 O O . PHE A 1 89 ? 13.209 -1.731 -18.360 1.00 92.81 89 PHE A O 1
ATOM 743 N N . ALA A 1 90 ? 12.067 -0.492 -16.875 1.00 93.19 90 ALA A N 1
ATOM 744 C CA . ALA A 1 90 ? 12.239 0.761 -17.604 1.00 93.19 90 ALA A CA 1
ATOM 745 C C . ALA A 1 90 ? 13.724 1.140 -17.750 1.00 93.19 90 ALA A C 1
ATOM 747 O O . ALA A 1 90 ? 14.162 1.506 -18.842 1.00 93.19 90 ALA A O 1
ATOM 748 N N . ILE A 1 91 ? 14.511 0.991 -16.678 1.00 95.75 91 ILE A N 1
ATOM 749 C CA . ILE A 1 91 ? 15.961 1.238 -16.705 1.00 95.75 91 ILE A CA 1
ATOM 750 C C . ILE A 1 91 ? 16.653 0.270 -17.673 1.00 95.75 91 ILE A C 1
ATOM 752 O O . ILE A 1 91 ? 17.433 0.708 -18.517 1.00 95.75 91 ILE A O 1
ATOM 756 N N . ALA A 1 92 ? 16.347 -1.028 -17.594 1.00 95.56 92 ALA A N 1
ATOM 757 C CA . ALA A 1 92 ? 16.960 -2.037 -18.456 1.00 95.56 92 ALA A CA 1
ATOM 758 C C . ALA A 1 92 ? 16.691 -1.771 -19.947 1.00 95.56 92 ALA A C 1
ATOM 760 O O . ALA A 1 92 ? 17.614 -1.826 -20.762 1.00 95.56 92 ALA A O 1
ATOM 761 N N . LEU A 1 93 ? 15.449 -1.425 -20.299 1.00 97.06 93 LEU A N 1
ATOM 762 C CA . LEU A 1 93 ? 15.078 -1.075 -21.672 1.00 97.06 93 LEU A CA 1
ATOM 763 C C . LEU A 1 93 ? 15.794 0.194 -22.151 1.00 97.06 93 LEU A C 1
ATOM 765 O O . LEU A 1 93 ? 16.297 0.223 -23.275 1.00 97.06 93 LEU A O 1
ATOM 769 N N . GLY A 1 94 ? 15.890 1.216 -21.297 1.00 96.75 94 GLY A N 1
ATOM 770 C CA . GLY A 1 94 ? 16.622 2.445 -21.609 1.00 96.75 94 GLY A CA 1
ATOM 771 C C . GLY A 1 94 ? 18.106 2.190 -21.887 1.00 96.75 94 GLY A C 1
ATOM 772 O O . GLY A 1 94 ? 18.643 2.677 -22.881 1.00 96.75 94 GLY A O 1
ATOM 773 N N . VAL A 1 95 ? 18.760 1.370 -21.060 1.00 97.81 95 VAL A N 1
ATOM 774 C CA . VAL A 1 95 ? 20.172 1.001 -21.249 1.00 97.81 95 VAL A CA 1
ATOM 775 C C . VAL A 1 95 ? 20.369 0.202 -22.539 1.00 97.81 95 VAL A C 1
ATOM 777 O O . VAL A 1 95 ? 21.278 0.509 -23.308 1.00 97.81 95 VAL A O 1
ATOM 780 N N . ALA A 1 96 ? 19.506 -0.777 -22.823 1.00 97.44 96 ALA A N 1
ATOM 781 C CA . ALA A 1 96 ? 19.592 -1.568 -24.050 1.00 97.44 96 ALA A CA 1
ATOM 782 C C . ALA A 1 96 ? 19.461 -0.698 -25.313 1.00 97.44 96 ALA A C 1
ATOM 784 O O . ALA A 1 96 ? 20.223 -0.877 -26.266 1.00 97.44 96 ALA A O 1
ATOM 785 N N . ALA A 1 97 ? 18.550 0.281 -25.302 1.00 97.50 97 ALA A N 1
ATOM 786 C CA . ALA A 1 97 ? 18.384 1.224 -26.405 1.00 97.50 97 ALA A CA 1
ATOM 787 C C . ALA A 1 97 ? 19.640 2.086 -26.627 1.00 97.50 97 ALA A C 1
ATOM 789 O O . ALA A 1 97 ? 20.076 2.250 -27.766 1.00 97.50 97 ALA A O 1
ATOM 790 N N . LEU A 1 98 ? 20.255 2.591 -25.551 1.00 97.12 98 LEU A N 1
ATOM 791 C CA . LEU A 1 98 ? 21.492 3.375 -25.640 1.00 97.12 98 LEU A CA 1
ATOM 792 C C . LEU A 1 98 ? 22.670 2.545 -26.162 1.00 97.12 98 LEU A C 1
ATOM 794 O O . LEU A 1 98 ? 23.424 3.027 -27.005 1.00 97.12 98 LEU A O 1
ATOM 798 N N . ILE A 1 99 ? 22.809 1.295 -25.710 1.00 97.56 99 ILE A N 1
ATOM 799 C CA . ILE A 1 99 ? 23.842 0.376 -26.210 1.00 97.56 99 ILE A CA 1
ATOM 800 C C . ILE A 1 99 ? 23.638 0.114 -27.707 1.00 97.56 99 ILE A C 1
ATOM 802 O O . ILE A 1 99 ? 24.587 0.219 -28.483 1.00 97.56 99 ILE A O 1
ATOM 806 N N . GLY A 1 100 ? 22.404 -0.178 -28.128 1.00 96.56 100 GLY A N 1
ATOM 807 C CA . GLY A 1 100 ? 22.078 -0.380 -29.540 1.00 96.56 100 GLY A CA 1
ATOM 808 C C . GLY A 1 100 ? 22.400 0.846 -30.397 1.00 96.56 100 GLY A C 1
ATOM 809 O O . GLY A 1 100 ? 23.008 0.714 -31.459 1.00 96.56 100 GLY A O 1
ATOM 810 N N . LEU A 1 101 ? 22.069 2.045 -29.909 1.00 96.25 101 LEU A N 1
ATOM 811 C CA . LEU A 1 101 ? 22.382 3.297 -30.598 1.00 96.25 101 LEU A CA 1
ATOM 812 C C . LEU A 1 101 ? 23.894 3.544 -30.697 1.00 96.25 101 LEU A C 1
ATOM 814 O O . LEU A 1 101 ? 24.368 3.983 -31.743 1.00 96.25 101 LEU A O 1
ATOM 818 N N . TYR A 1 102 ? 24.654 3.236 -29.643 1.00 96.06 102 TYR A N 1
ATOM 819 C CA . TYR A 1 102 ? 26.113 3.348 -29.657 1.00 96.06 102 TYR A CA 1
ATOM 820 C C . TYR A 1 102 ? 26.738 2.440 -30.721 1.00 96.06 102 TYR A C 1
ATOM 822 O O . TYR A 1 102 ? 27.528 2.912 -31.536 1.00 96.06 102 TYR A O 1
ATOM 830 N N . PHE A 1 103 ? 26.341 1.164 -30.765 1.00 96.25 103 PHE A N 1
ATOM 831 C CA . PHE A 1 103 ? 26.832 0.236 -31.786 1.00 96.25 103 PHE A CA 1
ATOM 832 C C . PHE A 1 103 ? 26.439 0.666 -33.199 1.00 96.25 103 PHE A C 1
ATOM 834 O O . PHE A 1 103 ? 27.261 0.563 -34.105 1.00 96.25 103 PHE A O 1
ATOM 841 N N . TYR A 1 104 ? 25.222 1.186 -33.385 1.00 94.62 104 TYR A N 1
ATOM 842 C CA . TYR A 1 104 ? 24.784 1.711 -34.675 1.00 94.62 104 TYR A CA 1
ATOM 843 C C . TYR A 1 104 ? 25.681 2.863 -35.131 1.00 94.62 104 TYR A C 1
ATOM 845 O O . TYR A 1 104 ? 26.291 2.768 -36.190 1.00 94.62 104 TYR A O 1
ATOM 853 N N . LEU A 1 105 ? 25.851 3.901 -34.309 1.00 95.25 105 LEU A N 1
ATOM 854 C CA . LEU A 1 105 ? 26.696 5.048 -34.655 1.00 95.25 105 LEU A CA 1
ATOM 855 C C . LEU A 1 105 ? 28.161 4.649 -34.887 1.00 95.25 105 LEU A C 1
ATOM 857 O O . LEU A 1 105 ? 28.786 5.157 -35.811 1.00 95.25 105 LEU A O 1
ATOM 861 N N . ASN A 1 106 ? 28.689 3.706 -34.103 1.00 93.94 106 ASN A N 1
ATOM 862 C CA . ASN A 1 106 ? 30.065 3.225 -34.238 1.00 93.94 106 ASN A CA 1
ATOM 863 C C . ASN A 1 106 ? 30.272 2.254 -35.417 1.00 93.94 106 ASN A C 1
ATOM 865 O O . ASN A 1 106 ? 31.406 1.913 -35.722 1.00 93.94 106 ASN A O 1
ATOM 869 N N . SER A 1 107 ? 29.200 1.774 -36.056 1.00 90.31 107 SER A N 1
ATOM 870 C CA . SER A 1 107 ? 29.278 0.920 -37.254 1.00 90.31 107 SER A CA 1
ATOM 871 C C . SER A 1 107 ? 29.266 1.703 -38.571 1.00 90.31 107 SER A C 1
ATOM 873 O O . SER A 1 107 ? 29.516 1.125 -39.625 1.00 90.31 107 SER A O 1
ATOM 875 N N . ILE A 1 108 ? 28.936 2.998 -38.517 1.00 88.31 108 ILE A N 1
ATOM 876 C CA . ILE A 1 108 ? 28.782 3.880 -39.690 1.00 88.31 108 ILE A CA 1
ATOM 877 C C . ILE A 1 108 ? 30.018 4.784 -39.872 1.00 88.31 108 ILE A C 1
ATOM 879 O O . ILE A 1 108 ? 30.178 5.401 -40.924 1.00 88.31 108 ILE A O 1
ATOM 883 N N . VAL A 1 109 ? 30.877 4.862 -38.850 1.00 71.25 109 VAL A N 1
ATOM 884 C CA . VAL A 1 109 ? 32.205 5.502 -38.875 1.00 71.25 109 VAL A CA 1
ATOM 885 C C . VAL A 1 109 ? 33.250 4.456 -39.232 1.00 71.25 109 VAL A C 1
ATOM 887 O O . VAL A 1 109 ? 34.097 4.761 -40.099 1.00 71.25 109 VAL A O 1
#

Organism: Salvia splendens (NCBI:txid180675)

InterPro domains:
  IPR024934 Rubredoxin-like domain [PS50903] (26-56)
  IPR024935 Rubredoxin domain [PF00301] (32-53)

Sequence (109 aa):
MLYCTFLTGYDIIQVQKPILEWLLRYIYNDRTPFEKLTDNYFCPVCGAPKRRFRPYAPDVSKNANSTDVRKDRKEQIKRDEAVGQALPFAIALGVAALIGLYFYLNSIV

pLDDT: mean 71.91, std 17.95, range [30.67, 97.81]

Foldseek 3Di:
DWWQDPDPPDDDDPDDDDPVVLQRTDDDDDPDDLVPDDQCDADPRPRDTSVRIDDDPDDDDPCNVPCVVVVVVVVVVVVVVVCVVVVVVVVVVVVVVVVVVVVVVVVVD

Radius of gyration: 25.39 Å; chains: 1; bounding box: 58×28×71 Å